Protein AF-A0A6P0XY40-F1 (afdb_monomer_lite)

Secondary structure (DSSP, 8-state):
-HHHHHHHHHHHHHHHHHHHTT--HHHHHHHHHHTTT--THHHHHHHHHHHHHS-HHHHHHHHHHHHHHS-S--HHHHHHHHHHHHHTT-

pLDDT: mean 75.01, std 14.86, range [42.78, 91.56]

Sequence (90 aa):
MSLTLLIIIVVIAVVVLSKFSQSIPFLRKFNRRWQQLQGSSQSHALRRELLNRVDSGTAQRLINQAKLNTPGKSECWYLEKVLYDLKRGR

Foldseek 3Di:
DVVVVVVVVVVVVVVVVLVVVVPPVVLVVVVVVPVVPDDPPQLVVLVVVLCVLDPPVVSVVQLVVLCVSDPDDDSNSSSVVSVVVSVVPD

Radius of gyration: 16.3 Å; chains: 1; bounding box: 28×52×30 Å

Structure (mmCIF, N/CA/C/O backbone):
data_AF-A0A6P0XY40-F1
#
_entry.id   AF-A0A6P0XY40-F1
#
loop_
_atom_site.group_PDB
_atom_site.id
_atom_site.type_symbol
_atom_site.label_atom_id
_atom_site.label_alt_id
_atom_site.label_comp_id
_atom_site.label_asym_id
_atom_site.label_entity_id
_atom_site.label_seq_id
_atom_site.pdbx_PDB_ins_code
_atom_site.Cartn_x
_atom_site.Cartn_y
_atom_site.Cartn_z
_atom_site.occupancy
_atom_site.B_iso_or_equiv
_atom_site.auth_seq_id
_atom_site.auth_comp_id
_atom_site.auth_asym_id
_atom_site.auth_atom_id
_atom_site.pdbx_PDB_model_num
ATOM 1 N N . MET A 1 1 ? -21.491 -33.516 10.454 1.00 66.44 1 MET A N 1
ATOM 2 C CA . MET A 1 1 ? -20.560 -33.093 11.525 1.00 66.44 1 MET A CA 1
ATOM 3 C C . MET A 1 1 ? -19.269 -32.484 10.975 1.00 66.44 1 MET A C 1
ATOM 5 O O . MET A 1 1 ? -18.857 -31.450 11.475 1.00 66.44 1 MET A O 1
ATOM 9 N N . SER A 1 2 ? -18.662 -33.032 9.915 1.00 81.06 2 SER A N 1
ATOM 10 C CA . SER A 1 2 ? -17.383 -32.518 9.383 1.00 81.06 2 SER A CA 1
ATOM 11 C C . SER A 1 2 ? -17.485 -31.216 8.567 1.00 81.06 2 SER A C 1
ATOM 13 O O . SER A 1 2 ? -16.606 -30.366 8.658 1.00 81.06 2 SER A O 1
ATOM 15 N N . LEU A 1 3 ? -18.567 -31.013 7.804 1.00 80.81 3 LEU A N 1
ATOM 16 C CA . LEU A 1 3 ? -18.736 -29.818 6.956 1.00 80.81 3 LEU A CA 1
ATOM 17 C C . LEU A 1 3 ? -19.057 -28.547 7.758 1.00 80.81 3 LEU A C 1
ATOM 19 O O . LEU A 1 3 ? -18.582 -27.465 7.426 1.00 80.81 3 LEU A O 1
ATOM 23 N N . THR A 1 4 ? -19.821 -28.675 8.844 1.00 90.56 4 THR A N 1
ATOM 24 C CA . THR A 1 4 ? -20.200 -27.545 9.705 1.00 90.56 4 THR A CA 1
ATOM 25 C C . THR A 1 4 ? -18.996 -26.965 10.446 1.00 90.56 4 THR A C 1
ATOM 27 O O . THR A 1 4 ? -18.873 -25.748 10.542 1.00 90.56 4 THR A O 1
ATOM 30 N N . LEU A 1 5 ? -18.065 -27.811 10.899 1.00 85.81 5 LEU A N 1
ATOM 31 C CA . LEU A 1 5 ? -16.813 -27.364 11.520 1.00 85.81 5 LEU A CA 1
ATOM 32 C C . LEU A 1 5 ? -15.920 -26.603 10.531 1.00 85.81 5 LEU A C 1
ATOM 34 O O . LEU A 1 5 ? -15.341 -25.583 10.892 1.00 85.81 5 LEU A O 1
ATOM 38 N N . LEU A 1 6 ? -15.862 -27.048 9.273 1.00 83.69 6 LEU A N 1
ATOM 39 C CA . LEU A 1 6 ? -15.074 -26.393 8.226 1.00 83.69 6 LEU A CA 1
ATOM 40 C C . LEU A 1 6 ? -15.607 -24.982 7.925 1.00 83.69 6 LEU A C 1
ATOM 42 O O . LEU A 1 6 ? -14.836 -24.026 7.878 1.00 83.69 6 LEU A O 1
ATOM 46 N N . ILE A 1 7 ? -16.933 -24.833 7.819 1.00 85.44 7 ILE A N 1
ATOM 47 C CA . ILE A 1 7 ? -17.586 -23.529 7.621 1.00 85.44 7 ILE A CA 1
ATOM 48 C C . ILE A 1 7 ? -17.281 -22.589 8.795 1.00 85.44 7 ILE A C 1
ATOM 50 O O . ILE A 1 7 ? -16.924 -21.435 8.574 1.00 85.44 7 ILE A O 1
ATOM 54 N N . ILE A 1 8 ? -17.351 -23.080 10.036 1.00 87.56 8 ILE A N 1
ATOM 55 C CA . ILE A 1 8 ? -17.058 -22.275 11.230 1.00 87.56 8 ILE A CA 1
ATOM 56 C C . ILE A 1 8 ? -15.596 -21.802 11.237 1.00 87.56 8 ILE A C 1
ATOM 58 O O . ILE A 1 8 ? -15.345 -20.628 11.495 1.00 87.56 8 ILE A O 1
ATOM 62 N N . ILE A 1 9 ? -14.633 -22.665 10.898 1.00 84.69 9 ILE A N 1
ATOM 63 C CA . ILE A 1 9 ? -13.207 -22.295 10.831 1.00 84.69 9 ILE A CA 1
ATOM 64 C C . ILE A 1 9 ? -12.966 -21.227 9.759 1.00 84.69 9 ILE A C 1
ATOM 66 O O . ILE A 1 9 ? -12.259 -20.252 10.014 1.00 84.69 9 ILE A O 1
ATOM 70 N N . VAL A 1 10 ? -13.585 -21.370 8.584 1.00 81.69 10 VAL A N 1
ATOM 71 C CA . VAL A 1 10 ? -13.493 -20.379 7.501 1.00 81.69 10 VAL A CA 1
ATOM 72 C C . VAL A 1 10 ? -14.096 -19.043 7.939 1.00 81.69 10 VAL A C 1
ATOM 74 O O . VAL A 1 10 ? -13.472 -18.002 7.749 1.00 81.69 10 VAL A O 1
ATOM 77 N N . VAL A 1 11 ? -15.259 -19.057 8.594 1.00 85.12 11 VAL A N 1
ATOM 78 C CA . 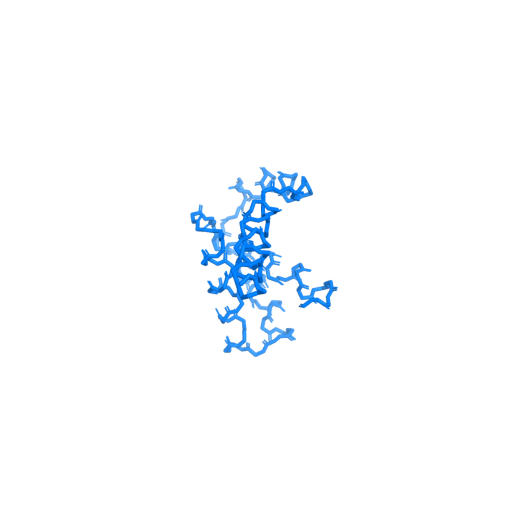VAL A 1 11 ? -15.909 -17.845 9.114 1.00 85.12 11 VAL A CA 1
ATOM 79 C C . VAL A 1 11 ? -15.043 -17.167 10.178 1.00 85.12 11 VAL A C 1
ATOM 81 O O . VAL A 1 11 ? -14.838 -15.956 10.116 1.00 85.12 11 VAL A O 1
ATOM 84 N N . ILE A 1 12 ? -14.465 -17.927 11.112 1.00 82.50 12 ILE A N 1
ATOM 85 C CA . ILE A 1 12 ? -13.563 -17.388 12.138 1.00 82.50 12 ILE A CA 1
ATOM 86 C C . ILE A 1 12 ? -12.307 -16.791 11.492 1.00 82.50 12 ILE A C 1
ATOM 88 O O . ILE A 1 12 ? -11.925 -15.676 11.839 1.00 82.50 12 ILE A O 1
ATOM 92 N N . ALA A 1 13 ? -11.694 -17.472 10.521 1.00 75.62 13 ALA A N 1
ATOM 93 C CA . ALA A 1 13 ? -10.523 -16.965 9.807 1.00 75.62 13 ALA A CA 1
ATOM 94 C C . ALA A 1 13 ? -10.831 -15.651 9.071 1.00 75.62 13 ALA A C 1
ATOM 96 O O . ALA A 1 13 ? -10.068 -14.691 9.177 1.00 75.62 13 ALA A O 1
ATOM 97 N N . VAL A 1 14 ? -11.984 -15.566 8.399 1.00 74.31 14 VAL A N 1
ATOM 98 C CA . VAL A 1 14 ? -12.454 -14.340 7.736 1.00 74.31 14 VAL A CA 1
ATOM 99 C C . VAL A 1 14 ? -12.663 -13.211 8.751 1.00 74.31 14 VAL A C 1
ATOM 101 O O . VAL A 1 14 ? -12.207 -12.088 8.527 1.00 74.31 14 VAL A O 1
ATOM 104 N N . VAL A 1 15 ? -13.278 -13.489 9.903 1.00 77.88 15 VAL A N 1
ATOM 105 C CA . VAL A 1 15 ? -13.525 -12.484 10.952 1.00 77.88 15 VAL A CA 1
ATOM 106 C C . VAL A 1 15 ? -12.220 -12.009 11.603 1.00 77.88 15 VAL A C 1
ATOM 108 O O . VAL A 1 15 ? -12.040 -10.808 11.819 1.00 77.88 15 VAL A O 1
ATOM 111 N N . VAL A 1 16 ? -11.273 -12.914 11.863 1.00 71.06 16 VAL A N 1
ATOM 112 C CA . VAL A 1 16 ? -9.959 -12.583 12.435 1.00 71.06 16 VAL A CA 1
ATOM 113 C C . VAL A 1 16 ? -9.128 -11.756 11.456 1.00 71.06 16 VAL A C 1
ATOM 115 O O . VAL A 1 16 ? -8.581 -10.730 11.857 1.00 71.06 16 VAL A O 1
ATOM 118 N N . LEU A 1 17 ? -9.095 -12.115 10.169 1.00 61.38 17 LEU A N 1
ATOM 119 C CA . LEU A 1 17 ? -8.438 -11.314 9.128 1.00 61.38 17 LEU A CA 1
ATOM 120 C C . LEU A 1 17 ? -9.063 -9.913 9.012 1.00 61.38 17 LEU A C 1
ATOM 122 O O . LEU A 1 17 ? -8.341 -8.923 8.872 1.00 61.38 17 LEU A O 1
ATOM 126 N N . SER A 1 18 ? -10.386 -9.815 9.170 1.00 60.62 18 SER A N 1
ATOM 127 C CA . SER A 1 18 ? -11.116 -8.538 9.152 1.00 60.62 18 SER A CA 1
ATOM 128 C C . SER A 1 18 ? -10.756 -7.632 10.337 1.00 60.62 18 SER A C 1
ATOM 130 O O . SER A 1 18 ? -10.692 -6.411 10.197 1.00 60.62 18 SER A O 1
ATOM 132 N N . LYS A 1 19 ? -10.486 -8.208 11.515 1.00 47.84 19 LYS A N 1
ATOM 133 C CA . LYS A 1 19 ? -10.097 -7.457 12.724 1.00 47.84 19 LYS A CA 1
ATOM 134 C C . LYS A 1 19 ? -8.593 -7.176 12.796 1.00 47.84 19 LYS A C 1
ATO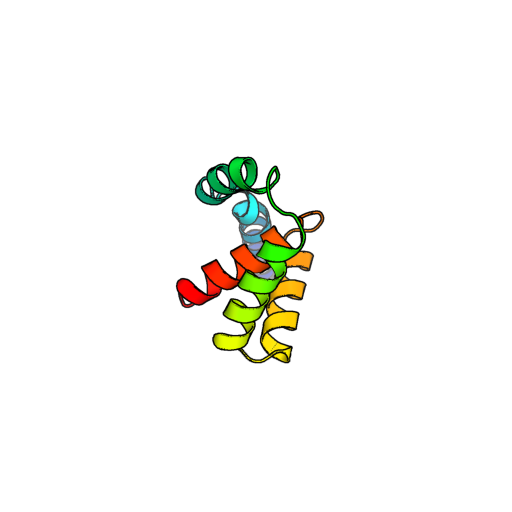M 136 O O . LYS A 1 19 ? -8.194 -6.142 13.329 1.00 47.84 19 LYS A O 1
ATOM 141 N N . PHE A 1 20 ? -7.759 -8.028 12.200 1.00 47.41 20 PHE A N 1
ATOM 142 C CA . PHE A 1 20 ? -6.302 -7.858 12.154 1.00 47.41 20 PHE A CA 1
ATOM 143 C C . PHE A 1 20 ? -5.862 -6.641 11.315 1.00 47.41 20 PHE A C 1
ATOM 145 O O . PHE A 1 20 ? -4.775 -6.098 11.522 1.00 47.41 20 PHE A O 1
ATOM 152 N N . SER A 1 21 ? -6.741 -6.135 10.441 1.00 50.22 21 SER A N 1
ATOM 153 C CA . SER A 1 21 ? -6.545 -4.891 9.677 1.00 50.22 21 SER A CA 1
ATOM 154 C C . SER A 1 21 ? -6.398 -3.632 10.562 1.00 50.22 21 SER A C 1
ATOM 156 O O . SER A 1 21 ? -5.891 -2.606 10.105 1.00 50.22 21 SER A O 1
ATOM 158 N N . GLN A 1 22 ? -6.766 -3.691 11.852 1.00 51.59 22 GLN A N 1
ATOM 159 C CA . GLN A 1 22 ? -6.644 -2.551 12.776 1.00 51.59 22 GLN A CA 1
ATOM 160 C C . GLN A 1 22 ? -5.313 -2.460 13.549 1.00 51.59 22 GLN A C 1
ATOM 162 O O . GLN A 1 22 ? -5.058 -1.434 14.184 1.00 51.59 22 GLN A O 1
ATOM 167 N N . SER A 1 23 ? -4.425 -3.457 13.460 1.00 42.78 23 SER A N 1
ATOM 168 C CA . SER A 1 23 ? -3.290 -3.596 14.394 1.00 42.78 23 SER A CA 1
ATOM 169 C C . SER A 1 23 ? -1.902 -3.484 13.756 1.00 42.78 23 SER A C 1
ATOM 171 O O . SER A 1 23 ? -0.968 -4.141 14.205 1.00 42.78 23 SER A O 1
ATOM 173 N N . ILE A 1 24 ? -1.712 -2.625 12.746 1.00 53.88 24 ILE A N 1
ATOM 174 C CA . ILE A 1 24 ? -0.355 -2.175 12.383 1.00 53.88 24 ILE A CA 1
ATOM 175 C C . ILE A 1 24 ? -0.089 -0.824 13.075 1.00 53.88 24 ILE A C 1
ATOM 177 O O . ILE A 1 24 ? -0.335 0.229 12.478 1.00 53.88 24 ILE A O 1
ATOM 181 N N . PRO A 1 25 ? 0.436 -0.804 14.319 1.00 50.28 25 PRO A N 1
ATOM 182 C CA . PRO A 1 25 ? 0.766 0.438 15.028 1.00 50.28 25 PRO A CA 1
ATOM 183 C C . PRO A 1 25 ? 1.766 1.315 14.253 1.00 50.28 25 PRO A C 1
ATOM 185 O O . PRO A 1 25 ? 1.775 2.536 14.415 1.00 50.28 25 PRO A O 1
ATOM 188 N N . PHE A 1 26 ? 2.540 0.723 13.337 1.00 51.69 26 PHE A N 1
ATOM 189 C CA . PHE A 1 26 ? 3.458 1.439 12.449 1.00 51.69 26 PHE A CA 1
ATOM 190 C C . PHE A 1 26 ? 2.747 2.427 11.500 1.00 51.69 26 PHE A C 1
ATOM 192 O O . PHE A 1 26 ? 3.233 3.541 11.304 1.00 51.69 26 PHE A O 1
ATOM 199 N N . LEU A 1 27 ? 1.557 2.093 10.982 1.00 52.72 27 LEU A N 1
ATOM 200 C CA . LEU A 1 27 ? 0.822 2.967 10.053 1.00 52.72 27 LEU A CA 1
ATOM 201 C C . LEU A 1 27 ? 0.185 4.177 10.758 1.00 52.72 27 LEU A C 1
ATOM 203 O O . LEU A 1 27 ? 0.048 5.243 10.160 1.00 52.72 27 LEU A O 1
ATOM 207 N N . ARG A 1 28 ? -0.146 4.062 12.054 1.00 54.19 28 ARG A N 1
ATOM 208 C CA . ARG A 1 28 ? -0.647 5.192 12.861 1.00 54.19 28 ARG A CA 1
ATOM 209 C C . ARG A 1 28 ? 0.407 6.286 13.048 1.00 54.19 28 ARG A C 1
ATOM 211 O O . ARG A 1 28 ? 0.049 7.463 13.074 1.00 54.19 28 ARG A O 1
ATOM 218 N N . LYS A 1 29 ? 1.689 5.912 13.153 1.00 52.28 29 LYS A N 1
ATOM 219 C CA . LYS A 1 29 ? 2.800 6.862 13.341 1.00 52.28 29 LYS A CA 1
ATOM 220 C C . LYS A 1 29 ? 3.085 7.677 12.075 1.00 52.28 29 LYS A C 1
ATOM 222 O O . LYS A 1 29 ? 3.435 8.848 12.181 1.00 52.28 29 LYS A O 1
ATOM 227 N N . PHE A 1 30 ? 2.868 7.093 10.896 1.00 55.69 30 PHE A N 1
ATOM 228 C CA . PHE A 1 30 ? 2.977 7.809 9.623 1.00 55.69 30 PHE A CA 1
ATOM 229 C C . PHE A 1 30 ? 1.761 8.709 9.359 1.00 55.69 30 PHE A C 1
ATOM 231 O O . PHE A 1 30 ? 1.925 9.874 9.009 1.00 55.69 30 PHE A O 1
ATOM 238 N N . ASN A 1 31 ? 0.542 8.237 9.631 1.00 55.59 31 ASN A N 1
ATOM 239 C CA . ASN A 1 31 ? -0.686 8.948 9.266 1.00 55.59 31 ASN A CA 1
ATOM 240 C C . ASN A 1 31 ? -0.813 10.375 9.851 1.00 55.59 31 ASN A C 1
ATOM 242 O O . ASN A 1 31 ? -1.325 11.262 9.177 1.00 55.59 31 ASN A O 1
ATOM 246 N N . 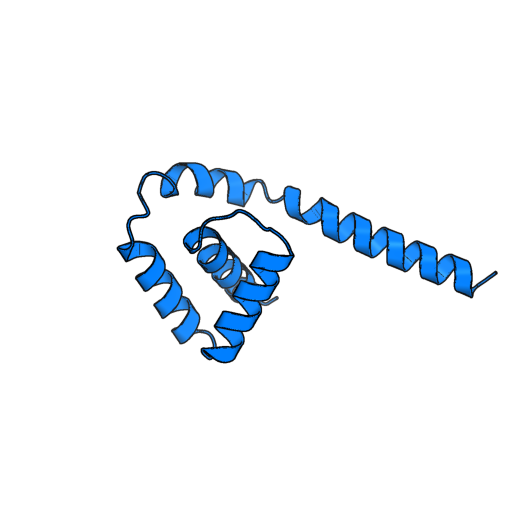ARG A 1 32 ? -0.324 10.635 11.075 1.00 55.00 32 ARG A N 1
ATOM 247 C CA . ARG A 1 32 ? -0.397 11.988 11.673 1.00 55.00 32 ARG A CA 1
ATOM 248 C C . ARG A 1 32 ? 0.547 13.001 11.031 1.00 55.00 32 ARG A C 1
ATOM 250 O O . ARG A 1 32 ? 0.224 14.179 11.010 1.00 55.00 32 ARG A O 1
ATOM 257 N N . ARG A 1 33 ? 1.708 12.565 10.533 1.00 49.69 33 ARG A N 1
ATOM 258 C CA . ARG A 1 33 ? 2.747 13.483 10.041 1.00 49.69 33 ARG A CA 1
ATOM 259 C C . ARG A 1 33 ? 2.507 13.927 8.599 1.00 49.69 33 ARG A C 1
ATOM 261 O O . ARG A 1 33 ? 2.997 14.974 8.204 1.00 49.69 33 ARG A O 1
ATOM 268 N N . TRP A 1 34 ? 1.738 13.152 7.837 1.00 47.59 34 TRP A N 1
ATOM 269 C CA . TRP A 1 34 ? 1.552 13.375 6.403 1.00 47.59 34 TRP A CA 1
ATOM 270 C C . TRP A 1 34 ? 0.145 13.858 6.019 1.00 47.59 34 TRP A C 1
ATOM 272 O O . TRP A 1 34 ? 0.014 14.552 5.017 1.00 47.59 34 TRP A O 1
ATOM 282 N N . GLN A 1 35 ? -0.888 13.628 6.846 1.00 56.28 35 GLN A N 1
ATOM 283 C CA . GLN A 1 35 ? -2.228 14.208 6.622 1.00 56.28 35 GLN A CA 1
ATOM 284 C C . GLN A 1 35 ? -2.237 15.746 6.617 1.00 56.28 35 GLN A C 1
ATOM 286 O O . GLN A 1 35 ? -3.122 16.344 6.019 1.00 56.28 35 GLN A O 1
ATOM 291 N N . GLN A 1 36 ? -1.246 16.384 7.244 1.00 53.91 36 GLN A N 1
ATOM 292 C CA . GLN A 1 36 ? -1.131 17.843 7.310 1.00 53.91 36 GLN A CA 1
ATOM 293 C C . GLN A 1 36 ? -0.360 18.454 6.119 1.00 53.91 36 GLN A C 1
ATOM 295 O O . GLN A 1 36 ? -0.374 19.667 5.955 1.00 53.91 36 GLN A O 1
ATOM 300 N N . LEU A 1 37 ? 0.304 17.631 5.290 1.00 49.09 37 LEU A N 1
ATOM 301 C CA . LEU A 1 37 ? 1.221 18.070 4.219 1.00 49.09 37 LEU A CA 1
ATOM 302 C C . LEU A 1 37 ? 0.820 17.590 2.810 1.00 49.09 37 LEU A C 1
ATOM 304 O O . LEU A 1 37 ? 1.377 18.062 1.821 1.00 49.09 37 LEU A O 1
ATOM 308 N N . GLN A 1 38 ? -0.130 16.657 2.700 1.00 51.59 38 GLN A N 1
ATOM 309 C CA . GLN A 1 38 ? -0.520 15.983 1.453 1.00 51.59 38 GLN A CA 1
ATOM 310 C C . GLN A 1 38 ? -1.426 16.844 0.556 1.00 51.59 38 GLN A C 1
ATOM 312 O O . GLN A 1 38 ? -2.570 16.501 0.264 1.00 51.59 38 GLN A O 1
ATOM 317 N N . GLY A 1 39 ? -0.881 17.958 0.071 1.00 54.19 39 GLY A N 1
ATOM 318 C CA . GLY A 1 39 ? -1.296 18.521 -1.207 1.00 54.19 39 GLY A CA 1
ATOM 319 C C . GLY A 1 39 ? -0.946 17.550 -2.342 1.00 54.19 39 GLY A C 1
ATOM 320 O O . GLY A 1 39 ? 0.046 16.823 -2.269 1.00 54.19 39 GLY A O 1
ATOM 321 N N . SER A 1 40 ? -1.783 17.545 -3.376 1.00 60.66 40 SER A N 1
ATOM 322 C CA . SER A 1 40 ? -1.723 16.824 -4.666 1.00 60.66 40 SER A CA 1
ATOM 323 C C . SER A 1 40 ? -0.359 16.310 -5.173 1.00 60.66 40 SER A C 1
ATOM 325 O O . SER A 1 40 ? -0.303 15.275 -5.828 1.00 60.66 40 SER A O 1
ATOM 327 N N . SER A 1 41 ? 0.758 16.976 -4.887 1.00 67.06 41 SER A N 1
ATOM 328 C CA . SER A 1 41 ? 2.090 16.591 -5.370 1.00 67.06 41 SER A CA 1
ATOM 329 C C . SER A 1 41 ? 2.574 15.215 -4.871 1.00 67.06 41 SER A C 1
ATOM 331 O O . SER A 1 41 ? 3.152 14.439 -5.639 1.00 67.06 41 SER A O 1
ATOM 333 N N . GLN A 1 42 ? 2.302 14.851 -3.610 1.00 71.56 42 GLN A N 1
ATOM 334 C CA . GLN A 1 42 ? 2.825 13.600 -3.039 1.00 71.56 42 GLN A CA 1
ATOM 335 C C . GLN A 1 42 ? 2.095 12.351 -3.561 1.00 71.56 42 GLN A C 1
ATOM 337 O O . GLN A 1 42 ? 2.736 11.329 -3.819 1.00 71.56 42 GLN A O 1
ATOM 342 N N . SER A 1 43 ? 0.780 12.427 -3.789 1.00 75.38 43 SER A N 1
ATOM 343 C CA . SER A 1 43 ? 0.013 11.333 -4.403 1.00 75.38 43 SER A CA 1
ATOM 344 C C . SER A 1 43 ? 0.503 11.033 -5.818 1.00 75.38 43 SER A C 1
ATOM 346 O O . SER A 1 43 ? 0.643 9.866 -6.176 1.00 75.38 43 SER A O 1
ATOM 348 N N . HIS A 1 44 ? 0.845 12.055 -6.608 1.00 81.38 44 HIS A N 1
ATOM 349 C CA . HIS A 1 44 ? 1.403 11.854 -7.949 1.00 81.38 44 HIS A CA 1
ATOM 350 C C . HIS A 1 44 ? 2.769 11.161 -7.935 1.00 81.38 44 HIS A C 1
ATOM 352 O O . HIS A 1 44 ? 3.052 10.351 -8.820 1.00 81.38 44 HIS A O 1
ATOM 358 N N . ALA A 1 45 ? 3.627 11.461 -6.958 1.00 85.25 45 ALA A N 1
ATOM 359 C CA . ALA A 1 45 ? 4.913 10.780 -6.806 1.00 85.25 45 ALA A CA 1
ATOM 360 C C . ALA A 1 45 ? 4.724 9.299 -6.442 1.00 85.25 45 ALA A C 1
ATOM 362 O O . ALA A 1 45 ? 5.263 8.429 -7.123 1.00 85.25 45 ALA A O 1
ATOM 363 N N . LEU A 1 46 ? 3.880 9.008 -5.448 1.00 85.44 46 LEU A N 1
ATOM 364 C CA . LEU A 1 46 ? 3.579 7.637 -5.021 1.00 85.44 46 LEU A CA 1
ATOM 365 C C . LEU A 1 46 ? 2.896 6.822 -6.120 1.00 85.44 46 LEU A C 1
ATOM 367 O O . LEU A 1 46 ? 3.191 5.645 -6.303 1.00 85.44 46 LEU A O 1
ATOM 371 N N . ARG A 1 47 ? 1.999 7.450 -6.886 1.00 86.69 47 ARG A N 1
ATOM 372 C CA . 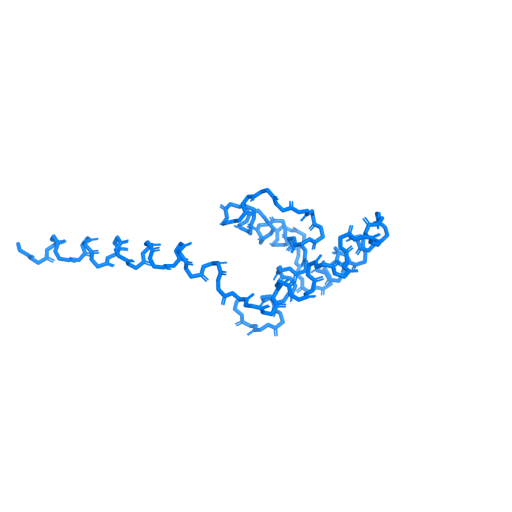ARG A 1 47 ? 1.330 6.802 -8.014 1.00 86.69 47 ARG A CA 1
ATOM 373 C C . ARG A 1 47 ? 2.308 6.477 -9.138 1.00 86.69 47 ARG A C 1
ATOM 375 O O . ARG A 1 47 ? 2.220 5.394 -9.702 1.00 86.69 47 ARG A O 1
ATOM 382 N N . ARG A 1 48 ? 3.266 7.364 -9.426 1.00 87.25 48 ARG A N 1
ATOM 383 C CA . ARG A 1 48 ? 4.361 7.068 -10.365 1.00 87.25 48 ARG A CA 1
ATOM 384 C C . ARG A 1 48 ? 5.244 5.932 -9.864 1.00 87.25 48 ARG A C 1
ATOM 386 O O . ARG A 1 48 ? 5.535 5.023 -10.628 1.00 87.25 48 ARG A O 1
ATOM 393 N N . GLU A 1 49 ? 5.616 5.938 -8.587 1.00 87.31 49 GLU A N 1
ATOM 394 C CA . GLU A 1 49 ? 6.411 4.849 -8.014 1.00 87.31 49 GLU A CA 1
ATOM 395 C C . GLU A 1 49 ? 5.670 3.506 -8.077 1.00 87.31 49 GLU A C 1
ATOM 397 O O . GLU A 1 49 ? 6.268 2.482 -8.401 1.00 87.31 49 GLU A O 1
ATOM 402 N N . LEU A 1 50 ? 4.358 3.512 -7.836 1.00 87.31 50 LEU A N 1
ATOM 403 C CA . LEU A 1 50 ? 3.523 2.325 -7.961 1.00 87.31 50 LEU A CA 1
ATOM 404 C C . LEU A 1 50 ? 3.501 1.799 -9.403 1.00 87.31 50 LEU A C 1
ATOM 406 O O . LEU A 1 50 ? 3.716 0.610 -9.612 1.00 87.31 50 LEU A O 1
ATOM 410 N N . LEU A 1 51 ? 3.307 2.680 -10.387 1.00 89.25 51 LEU A N 1
ATOM 411 C CA . LEU A 1 51 ? 3.313 2.312 -11.808 1.00 89.25 51 LEU A CA 1
ATOM 412 C C . LEU A 1 51 ? 4.688 1.842 -12.309 1.00 89.25 51 LEU A C 1
ATOM 414 O O . LEU A 1 51 ? 4.762 1.059 -13.248 1.00 89.25 51 LEU A O 1
ATOM 418 N N . ASN A 1 52 ? 5.779 2.263 -11.665 1.00 91.56 52 ASN A N 1
ATOM 419 C CA . ASN A 1 52 ? 7.117 1.739 -11.957 1.00 91.56 52 ASN A CA 1
ATOM 420 C C . ASN A 1 52 ? 7.324 0.309 -11.432 1.00 91.56 52 ASN A C 1
ATOM 422 O O . ASN A 1 52 ? 8.245 -0.377 -11.864 1.00 91.56 52 ASN A O 1
ATOM 426 N N . ARG A 1 53 ? 6.517 -0.132 -10.459 1.00 86.50 53 ARG A N 1
ATOM 427 C CA . ARG A 1 53 ? 6.612 -1.466 -9.843 1.00 86.50 53 ARG A CA 1
ATOM 428 C C . ARG A 1 53 ? 5.638 -2.457 -10.469 1.00 86.50 53 ARG A C 1
ATOM 430 O O . ARG A 1 53 ? 5.937 -3.645 -10.511 1.00 86.50 53 ARG A O 1
ATOM 437 N N . VAL A 1 54 ? 4.465 -1.988 -10.890 1.00 88.88 54 VAL A N 1
ATOM 438 C CA . VAL A 1 54 ? 3.377 -2.822 -11.411 1.00 88.88 54 VAL A CA 1
ATOM 439 C C . VAL A 1 54 ? 2.636 -2.115 -12.541 1.00 88.88 54 VAL A C 1
ATOM 441 O O . VAL A 1 54 ? 2.558 -0.890 -12.569 1.00 88.88 54 VAL A O 1
ATOM 444 N N . ASP A 1 55 ? 2.018 -2.890 -13.434 1.00 88.56 55 ASP A N 1
ATOM 445 C CA . ASP A 1 55 ? 1.176 -2.334 -14.493 1.00 88.56 55 ASP A CA 1
ATOM 446 C C . ASP A 1 55 ? -0.008 -1.536 -13.920 1.00 88.56 55 ASP A C 1
ATOM 448 O O . ASP A 1 55 ? -0.528 -1.834 -12.839 1.00 88.56 55 ASP A O 1
ATOM 452 N N . SER A 1 56 ? -0.474 -0.548 -14.679 1.00 86.06 56 SER A N 1
ATOM 453 C CA . SER A 1 56 ? -1.630 0.292 -14.364 1.00 86.06 56 SER A CA 1
ATOM 454 C C . SER A 1 56 ? -2.879 -0.491 -13.947 1.00 86.06 56 SER A C 1
ATOM 456 O O . SER A 1 56 ? -3.546 -0.116 -12.976 1.00 86.06 56 SER A O 1
ATOM 458 N N . GLY A 1 57 ? -3.167 -1.615 -14.612 1.00 85.31 57 GLY A N 1
ATOM 459 C CA . GLY A 1 57 ? -4.304 -2.471 -14.272 1.00 85.31 57 GLY A CA 1
ATOM 460 C C . GLY A 1 57 ? -4.140 -3.139 -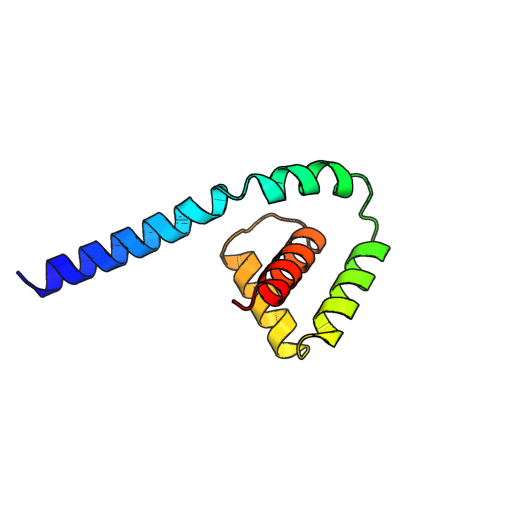12.905 1.00 85.31 57 GLY A C 1
ATOM 461 O O . GLY A 1 57 ? -5.076 -3.177 -12.102 1.00 85.31 57 GLY A O 1
ATOM 462 N N . THR A 1 58 ? -2.931 -3.610 -12.602 1.00 87.94 58 THR A N 1
ATOM 463 C CA . THR A 1 58 ? -2.589 -4.230 -11.315 1.00 87.94 58 THR A CA 1
ATOM 464 C C . THR A 1 58 ? -2.577 -3.196 -10.195 1.00 87.94 58 THR A C 1
ATOM 466 O O . THR A 1 58 ? -3.174 -3.431 -9.146 1.00 87.94 58 THR A O 1
ATOM 469 N N . ALA A 1 59 ? -1.997 -2.017 -10.434 1.00 88.31 59 ALA A N 1
ATOM 470 C CA . ALA A 1 59 ? -2.022 -0.894 -9.502 1.00 88.31 59 ALA A CA 1
ATOM 471 C C . ALA A 1 59 ? -3.459 -0.544 -9.091 1.00 88.31 59 ALA A C 1
ATOM 473 O O . ALA A 1 59 ? -3.767 -0.449 -7.902 1.00 88.31 59 ALA A O 1
ATOM 474 N N . GLN A 1 60 ? -4.363 -0.411 -10.067 1.00 88.50 60 GLN A N 1
ATOM 475 C CA . GLN A 1 60 ? -5.756 -0.0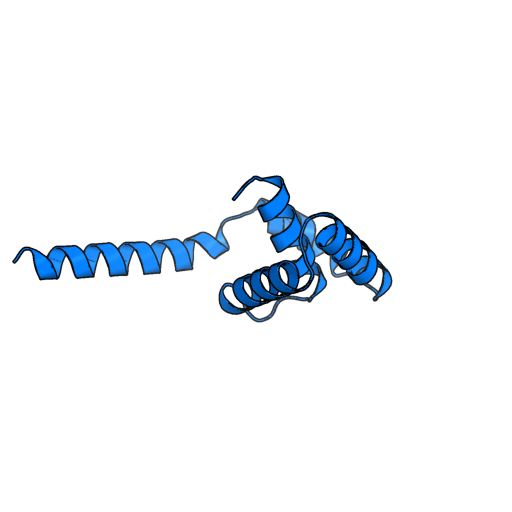68 -9.796 1.00 88.50 60 GLN A CA 1
ATOM 476 C C . GLN A 1 60 ? -6.484 -1.179 -9.030 1.00 88.50 60 GLN A C 1
ATOM 478 O O . GLN A 1 60 ? -7.246 -0.881 -8.109 1.00 88.50 60 GLN A O 1
ATOM 483 N N . ARG A 1 61 ? -6.232 -2.454 -9.357 1.00 88.94 61 ARG A N 1
ATOM 484 C CA . ARG A 1 61 ? -6.789 -3.599 -8.617 1.00 88.94 61 ARG A CA 1
ATOM 485 C C . ARG A 1 61 ? -6.336 -3.605 -7.160 1.00 88.94 61 ARG A C 1
ATOM 487 O O . ARG A 1 61 ? -7.181 -3.743 -6.280 1.00 88.94 61 ARG A O 1
ATOM 494 N N . LEU A 1 62 ? -5.048 -3.380 -6.900 1.00 88.75 62 LEU A N 1
ATOM 495 C CA . LEU A 1 62 ? -4.491 -3.333 -5.545 1.00 88.75 62 LEU A CA 1
ATOM 496 C C . LEU A 1 62 ? -5.064 -2.168 -4.729 1.00 88.75 62 LEU A C 1
ATOM 498 O O . LEU A 1 62 ? -5.453 -2.348 -3.576 1.00 88.75 62 LEU A O 1
ATOM 502 N N . ILE A 1 63 ? -5.187 -0.985 -5.337 1.00 88.25 63 ILE A N 1
ATOM 503 C CA . ILE A 1 63 ? -5.821 0.175 -4.694 1.00 88.25 63 ILE A CA 1
ATOM 504 C C . ILE A 1 63 ? -7.293 -0.121 -4.391 1.00 88.25 63 ILE A C 1
ATOM 506 O O . ILE A 1 63 ? -7.763 0.169 -3.292 1.00 88.25 63 ILE A O 1
ATOM 510 N N . ASN A 1 64 ? -8.029 -0.708 -5.337 1.00 87.94 64 ASN A N 1
ATOM 511 C CA . ASN A 1 64 ? -9.435 -1.058 -5.144 1.00 87.94 64 ASN A CA 1
ATOM 512 C C . ASN A 1 64 ? -9.601 -2.101 -4.033 1.00 87.94 64 ASN A C 1
ATOM 514 O O . ASN A 1 64 ? -10.461 -1.942 -3.173 1.00 87.94 64 ASN A O 1
ATOM 518 N N . GLN A 1 65 ? -8.740 -3.115 -3.992 1.00 86.50 65 GLN A N 1
ATOM 519 C CA . GLN A 1 65 ? -8.722 -4.104 -2.919 1.00 86.50 65 GLN A CA 1
ATOM 520 C C . GLN A 1 65 ? -8.430 -3.449 -1.560 1.00 86.50 65 GLN A C 1
ATOM 522 O O . GLN A 1 65 ? -9.121 -3.725 -0.580 1.00 86.50 65 GLN A O 1
ATOM 527 N N . ALA A 1 66 ? -7.472 -2.520 -1.493 1.00 86.88 66 ALA A N 1
ATOM 528 C CA . ALA A 1 66 ? -7.183 -1.764 -0.275 1.00 86.88 66 ALA A CA 1
ATOM 529 C C . ALA A 1 66 ? -8.367 -0.879 0.167 1.00 86.88 66 ALA A C 1
ATOM 531 O O . ALA A 1 66 ? -8.636 -0.774 1.364 1.00 86.88 66 ALA A O 1
ATOM 532 N N . LYS A 1 67 ? -9.103 -0.284 -0.782 1.00 86.75 67 LYS A N 1
ATOM 533 C CA . LYS A 1 67 ? -10.329 0.493 -0.525 1.00 86.75 67 LYS A CA 1
ATOM 534 C C . LYS A 1 67 ? -11.467 -0.364 0.017 1.00 86.75 67 LYS A C 1
ATOM 536 O O . LYS A 1 67 ? -12.135 0.069 0.950 1.00 86.75 67 LYS A O 1
ATOM 541 N N . LEU A 1 68 ? -11.662 -1.560 -0.539 1.00 85.44 68 LEU A N 1
ATOM 542 C CA . LEU A 1 68 ? -12.661 -2.518 -0.057 1.00 85.44 68 LEU A CA 1
ATOM 543 C C . LEU A 1 68 ? -12.344 -2.981 1.368 1.00 85.44 68 LEU A C 1
ATOM 545 O O . LEU A 1 68 ? -13.234 -3.040 2.210 1.00 85.44 68 LEU A O 1
ATOM 549 N N . ASN A 1 69 ? -11.069 -3.249 1.653 1.00 82.25 69 ASN A N 1
ATOM 550 C CA . ASN A 1 69 ? -10.630 -3.701 2.972 1.00 82.25 69 ASN A CA 1
ATOM 551 C C . ASN A 1 69 ? -10.688 -2.594 4.036 1.00 82.25 69 ASN A C 1
ATOM 553 O O . ASN A 1 69 ? -10.986 -2.869 5.198 1.00 82.25 69 ASN A O 1
ATOM 557 N N . THR A 1 70 ? -10.381 -1.351 3.654 1.00 81.00 70 THR A N 1
ATOM 558 C CA . THR A 1 70 ? -10.297 -0.217 4.583 1.00 81.00 70 THR A CA 1
ATOM 559 C C . THR A 1 70 ? -10.922 1.035 3.962 1.00 81.00 70 THR A C 1
ATOM 561 O O . THR A 1 70 ? -10.191 1.927 3.526 1.00 81.00 70 THR A O 1
ATOM 564 N N . PRO A 1 71 ? -12.259 1.150 3.908 1.00 84.19 71 PRO A N 1
ATOM 565 C CA . PRO A 1 71 ? -12.922 2.325 3.349 1.00 84.19 71 PRO A CA 1
ATOM 566 C C . PRO A 1 71 ? -12.681 3.591 4.193 1.00 84.19 71 PRO A C 1
ATOM 568 O O . PRO A 1 71 ? -12.373 3.524 5.385 1.00 84.19 71 PRO A O 1
ATOM 571 N N . GLY A 1 72 ? -12.818 4.765 3.569 1.00 78.94 72 GLY A N 1
ATOM 572 C CA . GLY A 1 72 ? -12.756 6.064 4.256 1.00 78.94 72 GLY A CA 1
ATOM 573 C C . GLY A 1 72 ? -11.347 6.602 4.541 1.00 78.94 72 GLY A C 1
ATOM 574 O O . GLY A 1 72 ? -11.177 7.426 5.440 1.00 78.94 72 GLY A O 1
ATOM 575 N N . LYS A 1 73 ? -10.321 6.140 3.817 1.00 84.12 73 LYS A N 1
ATOM 576 C CA . LYS A 1 73 ? -8.959 6.702 3.876 1.00 84.12 73 LYS A CA 1
ATOM 577 C C . LYS A 1 73 ? -8.678 7.612 2.680 1.00 84.12 73 LYS A C 1
ATOM 579 O O . LYS A 1 73 ? -9.410 7.602 1.694 1.00 84.12 73 LYS A O 1
ATOM 584 N N . SER A 1 74 ? -7.628 8.426 2.781 1.00 82.75 74 SER A N 1
ATOM 585 C CA . SER A 1 74 ? -7.186 9.289 1.682 1.00 82.75 74 SER A CA 1
ATOM 586 C C . SER A 1 74 ? -6.553 8.471 0.553 1.00 82.75 74 SER A C 1
ATOM 588 O O . SER A 1 74 ? -6.056 7.366 0.774 1.00 82.75 74 SER A O 1
ATOM 590 N N . GLU A 1 75 ? -6.525 9.020 -0.664 1.00 83.62 75 GLU A N 1
ATOM 591 C CA . GLU A 1 75 ? -5.871 8.361 -1.804 1.00 83.62 75 GLU A CA 1
ATOM 592 C C . GLU A 1 75 ? -4.390 8.070 -1.526 1.00 83.62 75 GLU A C 1
ATOM 594 O O . GLU A 1 75 ? -3.934 6.952 -1.762 1.00 83.62 75 GLU A O 1
ATOM 599 N N . CYS A 1 76 ? -3.666 9.028 -0.939 1.00 83.62 76 CYS A N 1
ATOM 600 C CA . CYS A 1 76 ? -2.279 8.843 -0.512 1.00 83.62 76 CYS A CA 1
ATOM 601 C C . CYS A 1 76 ? -2.116 7.643 0.422 1.00 83.62 76 CYS A C 1
ATOM 603 O O . CYS A 1 76 ? -1.218 6.837 0.212 1.00 83.62 76 CYS A O 1
ATOM 605 N N . TRP A 1 77 ? -3.010 7.481 1.403 1.00 86.25 77 TRP A N 1
ATOM 606 C CA . TRP A 1 77 ? -2.949 6.355 2.331 1.00 86.25 77 TRP A CA 1
ATOM 607 C C . TRP A 1 77 ? -3.054 5.013 1.596 1.00 86.25 77 TRP A C 1
ATOM 609 O O . TRP A 1 77 ? -2.303 4.085 1.895 1.00 86.25 77 TRP A O 1
ATOM 619 N N . TYR A 1 78 ? -3.950 4.909 0.607 1.00 86.19 78 TYR A N 1
ATOM 620 C CA . TYR A 1 78 ? -4.076 3.695 -0.203 1.00 86.19 78 TYR A CA 1
ATOM 621 C C . TYR A 1 78 ? -2.828 3.443 -1.049 1.00 86.19 78 TYR A C 1
ATOM 623 O O . TYR A 1 78 ? -2.361 2.308 -1.107 1.00 86.19 78 TYR A O 1
ATOM 631 N N . LEU A 1 79 ? -2.267 4.486 -1.667 1.00 88.44 79 LEU A N 1
ATOM 632 C CA . LEU A 1 79 ? -1.038 4.381 -2.454 1.00 88.44 79 LEU A CA 1
ATOM 633 C C . LEU A 1 79 ? 0.139 3.916 -1.592 1.00 88.44 79 LEU A C 1
ATOM 635 O O . LEU A 1 79 ? 0.799 2.943 -1.944 1.00 88.44 79 LEU A O 1
ATOM 639 N N . GLU A 1 80 ? 0.363 4.547 -0.437 1.00 85.00 80 GLU A N 1
ATOM 640 C CA . GLU A 1 80 ? 1.417 4.163 0.509 1.00 85.00 80 GLU A CA 1
ATOM 641 C C . GLU A 1 80 ? 1.242 2.723 0.991 1.00 85.00 80 GLU A C 1
ATOM 643 O O . GLU A 1 80 ? 2.210 1.963 1.058 1.00 85.00 80 GLU A O 1
ATOM 648 N N . LYS A 1 81 ? 0.004 2.328 1.309 1.00 85.44 81 LYS A N 1
ATOM 649 C CA . LYS A 1 81 ? -0.301 0.979 1.780 1.00 85.44 81 LYS A CA 1
ATOM 650 C C . LYS A 1 81 ? 0.019 -0.072 0.720 1.00 85.44 81 LYS A C 1
ATOM 652 O O . LYS A 1 81 ? 0.710 -1.040 1.028 1.00 85.44 81 LYS A O 1
ATOM 657 N N . VAL A 1 82 ? -0.434 0.137 -0.514 1.00 89.06 82 VAL A N 1
ATOM 658 C CA . VAL A 1 82 ? -0.149 -0.776 -1.628 1.00 89.06 82 VAL A CA 1
ATOM 659 C C . VAL A 1 82 ? 1.355 -0.856 -1.883 1.00 89.06 82 VAL A C 1
ATOM 661 O O . VAL A 1 82 ? 1.903 -1.946 -2.003 1.00 89.06 82 VAL A O 1
ATOM 664 N N . LEU A 1 83 ? 2.047 0.283 -1.900 1.00 87.31 83 LEU A N 1
ATOM 665 C CA . LEU A 1 83 ? 3.489 0.333 -2.127 1.00 87.31 83 LEU A CA 1
ATOM 666 C C . LEU A 1 83 ? 4.282 -0.395 -1.026 1.00 87.31 83 LEU A C 1
ATOM 668 O O . LEU A 1 83 ? 5.284 -1.061 -1.295 1.00 87.31 83 LEU A O 1
ATOM 672 N N . TYR A 1 84 ? 3.820 -0.283 0.221 1.00 85.38 84 TYR A N 1
ATOM 673 C CA . TYR A 1 84 ? 4.374 -0.999 1.364 1.00 85.38 84 TYR A CA 1
ATOM 674 C C . TYR A 1 84 ? 4.179 -2.514 1.245 1.00 85.38 84 TYR A C 1
ATOM 676 O O . TYR A 1 84 ? 5.120 -3.267 1.502 1.00 85.38 84 TYR A O 1
ATOM 684 N N . ASP A 1 85 ? 2.985 -2.954 0.846 1.00 83.19 85 ASP A N 1
ATOM 685 C CA . ASP A 1 85 ? 2.679 -4.375 0.666 1.00 83.19 85 ASP A CA 1
ATOM 686 C C . ASP A 1 85 ? 3.514 -4.972 -0.477 1.00 83.19 85 ASP A C 1
ATOM 688 O O . ASP A 1 85 ? 4.175 -5.993 -0.273 1.00 83.19 85 ASP A O 1
ATOM 692 N N . LEU A 1 86 ? 3.642 -4.250 -1.599 1.00 85.38 86 LEU A N 1
ATOM 693 C CA . LEU A 1 86 ? 4.530 -4.617 -2.708 1.00 85.38 86 LEU A CA 1
ATOM 694 C C . LEU A 1 86 ? 5.999 -4.719 -2.278 1.00 85.38 86 LEU A C 1
ATOM 696 O O . LEU A 1 86 ? 6.706 -5.639 -2.679 1.00 85.38 86 LEU A O 1
ATOM 700 N N . LYS A 1 87 ? 6.484 -3.797 -1.437 1.00 80.06 87 LYS A N 1
ATOM 701 C CA . LYS A 1 87 ? 7.868 -3.830 -0.932 1.00 80.06 87 LYS A CA 1
ATOM 702 C C . LYS A 1 87 ? 8.135 -5.040 -0.032 1.00 80.06 87 LYS A C 1
ATOM 704 O O . LYS A 1 87 ? 9.281 -5.458 0.099 1.00 80.06 87 LYS A O 1
ATOM 709 N N . ARG A 1 88 ? 7.101 -5.582 0.614 1.00 77.00 88 ARG A N 1
ATOM 710 C CA . ARG A 1 88 ? 7.214 -6.735 1.513 1.00 77.00 88 ARG A CA 1
ATOM 711 C C . ARG A 1 88 ? 7.043 -8.089 0.822 1.00 77.00 88 ARG A C 1
ATOM 713 O O . ARG A 1 88 ? 7.205 -9.095 1.505 1.00 77.00 88 ARG A O 1
ATOM 720 N N . GLY A 1 89 ? 6.769 -8.122 -0.484 1.00 66.25 89 GLY A N 1
ATOM 721 C CA . GLY A 1 89 ? 6.654 -9.368 -1.247 1.00 66.25 89 GLY A CA 1
ATOM 722 C C . GLY A 1 89 ? 5.413 -10.195 -0.899 1.00 66.25 89 GLY A C 1
ATOM 723 O O . GLY A 1 89 ? 5.484 -11.420 -0.924 1.00 66.25 89 GLY A O 1
ATOM 724 N N . ARG A 1 90 ? 4.307 -9.539 -0.527 1.00 50.38 90 ARG A N 1
ATOM 725 C CA . ARG A 1 90 ? 2.983 -10.174 -0.466 1.00 50.38 90 ARG A CA 1
ATOM 726 C C . ARG A 1 90 ? 2.189 -9.899 -1.729 1.00 50.38 90 ARG A C 1
ATOM 728 O O . ARG A 1 90 ? 2.243 -8.741 -2.195 1.00 50.38 90 ARG A O 1
#